Protein AF-A0A523QGA8-F1 (afdb_monomer_lite)

InterPro domains:
  IPR029014 [NiFe]-hydrogenase, large subunit [G3DSA:1.10.645.10] (1-51)
  IPR029014 [NiFe]-hydrogenase, large subunit [SSF56762] (1-51)

Organism: Aerophobetes bacterium (NCBI:txid2030807)

Secondary structure (DSSP, 8-state):
-EEEEE-S--SSSS--EEEEEE-TTS-EEEEEEE------HHHHHTTS---

Radius of gyration: 17.39 Å; chains: 1; bounding box: 36×15×45 Å

pLDDT: mean 95.94, std 4.57, range [71.69, 98.56]

Sequence (51 aa):
MKKITIDPITRLEGHGKIEIFLNDAGDVEKAYLQIPELRGFEKFCEGRPAE

Foldseek 3Di:
DDKDKDPFDPPDPAGWIKIFDADPVRDTPDMDIDRPDDDCVVVVCPPPDPD

Structure (mmCIF, N/CA/C/O backbone):
data_AF-A0A523QGA8-F1
#
_entry.id   AF-A0A523QGA8-F1
#
loop_
_atom_site.group_PDB
_atom_site.id
_atom_site.type_symbol
_atom_site.label_atom_id
_atom_site.label_alt_id
_atom_site.label_comp_id
_atom_site.label_asym_id
_atom_site.label_entity_id
_atom_site.label_seq_id
_atom_site.pdbx_PDB_ins_code
_atom_site.Cartn_x
_atom_site.Cartn_y
_atom_site.Cartn_z
_atom_site.occupancy
_atom_site.B_iso_or_equiv
_atom_site.auth_seq_id
_atom_site.auth_comp_id
_atom_site.auth_asym_id
_atom_site.auth_atom_id
_atom_site.pdbx_PDB_model_num
ATOM 1 N N . MET A 1 1 ? -18.551 7.946 13.757 1.00 79.69 1 MET A N 1
ATOM 2 C CA . MET A 1 1 ? -17.623 7.477 12.691 1.00 79.69 1 MET A CA 1
ATOM 3 C C . MET A 1 1 ? -16.154 7.680 13.072 1.00 79.69 1 MET A C 1
ATOM 5 O O . MET A 1 1 ? -15.649 8.801 13.067 1.00 79.69 1 MET A O 1
ATOM 9 N N . LYS A 1 2 ? -15.467 6.591 13.433 1.00 94.94 2 LYS A N 1
ATOM 10 C CA . LYS A 1 2 ? -14.038 6.574 13.802 1.00 94.94 2 LYS A CA 1
ATOM 11 C C . LYS A 1 2 ? -13.206 6.076 12.619 1.00 94.94 2 LYS A C 1
ATOM 13 O O . LYS A 1 2 ? -13.631 5.167 11.914 1.00 94.94 2 LYS A O 1
ATOM 18 N N . LYS A 1 3 ? -12.020 6.651 12.417 1.00 97.69 3 LYS A N 1
ATOM 19 C CA . LYS A 1 3 ? -11.078 6.271 11.358 1.00 97.69 3 LYS A CA 1
ATOM 20 C C . LYS A 1 3 ? -9.815 5.662 11.973 1.00 97.69 3 LYS A C 1
ATOM 22 O O . LYS A 1 3 ? -9.273 6.227 12.920 1.00 97.69 3 LYS A O 1
ATOM 27 N N . ILE A 1 4 ? -9.364 4.528 11.447 1.00 98.31 4 ILE A N 1
ATOM 28 C CA . ILE A 1 4 ? -8.092 3.882 11.789 1.00 98.31 4 ILE A CA 1
ATOM 29 C C . ILE A 1 4 ? -7.227 3.867 10.532 1.00 98.31 4 ILE A C 1
ATOM 31 O O . ILE A 1 4 ? -7.675 3.422 9.477 1.00 98.31 4 ILE A O 1
ATOM 35 N N . THR A 1 5 ? -5.988 4.330 10.664 1.00 98.25 5 THR A N 1
ATOM 36 C CA . THR A 1 5 ? -5.020 4.387 9.568 1.00 98.25 5 THR A CA 1
ATOM 37 C C . THR A 1 5 ? -3.851 3.458 9.873 1.00 98.25 5 THR A C 1
ATOM 39 O O . THR A 1 5 ? -3.278 3.527 10.960 1.00 98.25 5 THR A O 1
ATOM 42 N N . ILE A 1 6 ? -3.497 2.602 8.914 1.00 98.25 6 ILE A N 1
ATOM 43 C CA . ILE A 1 6 ? -2.278 1.785 8.933 1.00 98.25 6 ILE A CA 1
ATOM 44 C C . ILE A 1 6 ? -1.375 2.306 7.819 1.00 98.25 6 ILE A C 1
ATOM 46 O O . ILE A 1 6 ? -1.673 2.104 6.641 1.00 98.25 6 ILE A O 1
ATOM 50 N N . ASP A 1 7 ? -0.307 3.002 8.202 1.00 96.94 7 ASP A N 1
ATOM 51 C CA . ASP A 1 7 ? 0.649 3.632 7.292 1.00 96.94 7 ASP A CA 1
ATOM 52 C C . ASP A 1 7 ? 2.027 3.762 7.984 1.00 96.94 7 ASP A C 1
ATOM 54 O O . ASP A 1 7 ? 2.121 4.483 8.983 1.00 96.94 7 ASP A O 1
ATOM 58 N N . PRO A 1 8 ? 3.080 3.053 7.530 1.00 96.94 8 PRO A N 1
ATOM 59 C CA . PRO A 1 8 ? 3.074 2.068 6.449 1.00 96.94 8 PRO A CA 1
ATOM 60 C C . PRO A 1 8 ? 2.497 0.719 6.904 1.00 96.94 8 PRO A C 1
ATOM 62 O O . PRO A 1 8 ? 2.571 0.343 8.078 1.00 96.94 8 PRO A O 1
ATOM 65 N N . ILE A 1 9 ? 1.976 -0.068 5.961 1.00 97.44 9 ILE A N 1
ATOM 66 C CA . ILE A 1 9 ? 1.776 -1.501 6.209 1.00 97.44 9 ILE A CA 1
ATOM 67 C C . ILE A 1 9 ? 3.167 -2.161 6.285 1.00 97.44 9 ILE A C 1
ATOM 69 O O . ILE A 1 9 ? 4.041 -1.885 5.468 1.00 97.44 9 ILE A O 1
ATOM 73 N N . THR A 1 10 ? 3.394 -3.029 7.274 1.00 97.38 10 THR A N 1
ATOM 74 C CA . THR A 1 10 ? 4.677 -3.732 7.462 1.00 97.38 10 THR A CA 1
ATOM 75 C C . THR A 1 10 ? 4.552 -5.225 7.162 1.00 97.38 10 THR A C 1
ATOM 77 O O . THR A 1 10 ? 3.455 -5.782 7.198 1.00 97.38 10 THR A O 1
ATOM 80 N N . ARG A 1 11 ? 5.692 -5.889 6.902 1.00 97.25 11 ARG A N 1
ATOM 81 C CA . ARG A 1 11 ? 5.784 -7.313 6.509 1.00 97.25 11 ARG A CA 1
ATOM 82 C C . ARG A 1 11 ? 5.033 -7.653 5.209 1.00 97.25 11 ARG A C 1
ATOM 84 O O . ARG A 1 11 ? 4.532 -8.765 5.066 1.00 97.25 11 ARG A O 1
ATOM 91 N N . LEU A 1 12 ? 4.999 -6.713 4.264 1.00 93.88 12 LEU A N 1
ATOM 92 C CA . LEU A 1 12 ? 4.692 -6.968 2.855 1.00 93.88 12 LEU A CA 1
ATOM 93 C C . LEU A 1 12 ? 5.865 -6.531 1.968 1.00 93.88 12 LEU A C 1
ATOM 95 O O . LEU A 1 12 ? 6.775 -5.846 2.432 1.00 93.88 12 LEU A O 1
ATOM 99 N N . GLU A 1 13 ? 5.811 -6.912 0.696 1.00 96.69 13 GLU A N 1
ATOM 100 C CA . GLU A 1 13 ? 6.631 -6.316 -0.361 1.00 96.69 13 GLU A CA 1
ATOM 101 C C . GLU A 1 13 ? 5.977 -5.018 -0.867 1.00 96.69 13 GLU A C 1
ATOM 103 O O . GLU A 1 13 ? 4.752 -4.940 -0.953 1.00 96.69 13 GLU A O 1
ATOM 108 N N . GLY A 1 14 ? 6.786 -4.002 -1.181 1.00 94.88 14 GLY A N 1
ATOM 109 C CA . GLY A 1 14 ? 6.311 -2.701 -1.659 1.00 94.88 14 GLY A CA 1
ATOM 110 C C . GLY A 1 14 ? 5.718 -1.798 -0.568 1.00 94.88 14 GLY A C 1
ATOM 111 O O . GLY A 1 14 ? 5.905 -2.024 0.630 1.00 94.88 14 GLY A O 1
ATOM 112 N N . HIS A 1 15 ? 5.004 -0.753 -0.996 1.00 96.75 15 HIS A N 1
ATOM 113 C CA . HIS A 1 15 ? 4.353 0.209 -0.106 1.00 96.75 15 HIS A CA 1
ATOM 114 C C . HIS A 1 15 ? 2.836 0.164 -0.240 1.00 96.75 15 HIS A C 1
ATOM 116 O O . HIS A 1 15 ? 2.269 0.101 -1.332 1.00 96.75 15 HIS A O 1
ATOM 122 N N . GLY A 1 16 ? 2.165 0.271 0.900 1.00 97.19 16 GLY A N 1
ATOM 123 C CA . GLY A 1 16 ? 0.720 0.357 0.956 1.00 97.19 16 GLY A CA 1
ATOM 124 C C . GLY A 1 16 ? 0.255 1.037 2.229 1.00 97.19 16 GLY A C 1
ATOM 125 O O . GLY A 1 16 ? 0.978 1.106 3.226 1.00 97.19 16 GLY A O 1
ATOM 126 N N . LYS A 1 17 ? -0.984 1.512 2.173 1.00 98.00 17 LYS A N 1
ATOM 127 C CA . LYS A 1 17 ? -1.694 2.154 3.275 1.00 98.00 17 LYS A CA 1
ATOM 128 C C . LYS A 1 17 ? -3.110 1.594 3.365 1.00 98.00 17 LYS A C 1
ATOM 130 O O . LYS A 1 17 ? -3.746 1.370 2.337 1.00 98.00 17 LYS A O 1
ATOM 135 N N . ILE A 1 18 ? -3.618 1.389 4.579 1.00 98.31 18 ILE A N 1
ATOM 136 C CA . ILE A 1 18 ? -5.009 0.969 4.807 1.00 98.31 18 ILE A CA 1
ATOM 137 C C . ILE A 1 18 ? -5.744 2.048 5.592 1.00 98.31 18 ILE A C 1
ATOM 139 O O . ILE A 1 18 ? -5.266 2.513 6.625 1.00 98.31 18 ILE A O 1
A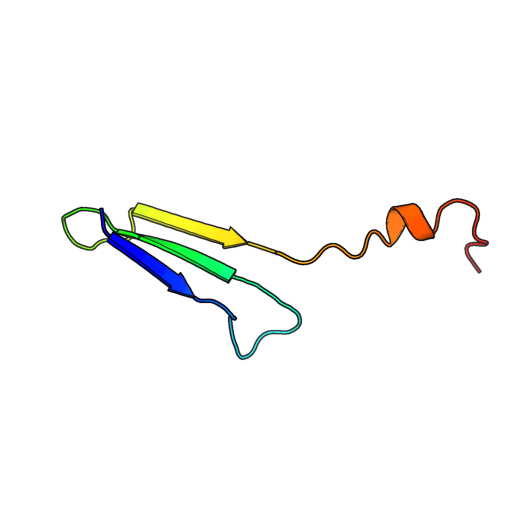TOM 143 N N . GLU A 1 19 ? -6.931 2.408 5.116 1.00 98.44 19 GLU A N 1
ATOM 144 C CA . GLU A 1 19 ? -7.884 3.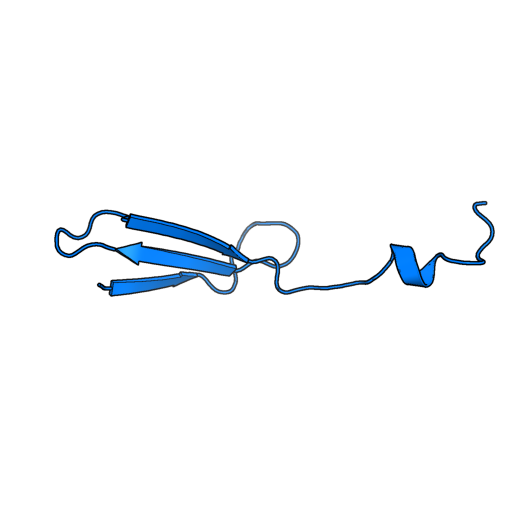241 5.847 1.00 98.44 19 GLU A CA 1
ATOM 145 C C . GLU A 1 19 ? -9.100 2.396 6.228 1.00 98.44 19 GLU A C 1
ATOM 147 O O . GLU A 1 19 ? -9.755 1.832 5.353 1.00 98.44 19 GLU A O 1
ATOM 152 N N . ILE A 1 20 ? -9.410 2.313 7.521 1.00 98.56 20 ILE A N 1
ATOM 153 C CA . ILE A 1 20 ? -10.543 1.556 8.068 1.00 98.56 20 ILE A CA 1
ATOM 154 C C . ILE A 1 20 ? -11.503 2.537 8.739 1.00 98.56 20 ILE A C 1
ATOM 156 O O . ILE A 1 20 ? -11.097 3.357 9.565 1.00 98.56 20 ILE A O 1
ATOM 160 N N . PHE A 1 21 ? -12.783 2.443 8.404 1.00 98.50 21 PHE A N 1
ATOM 161 C CA . PHE A 1 21 ? -13.845 3.287 8.937 1.00 98.50 21 PHE A CA 1
ATOM 162 C C . PHE A 1 21 ? -14.799 2.431 9.762 1.00 98.50 21 PHE A C 1
ATOM 164 O O . PHE A 1 21 ? -15.316 1.428 9.268 1.00 98.50 21 PHE A O 1
ATOM 171 N N . LEU A 1 22 ? -15.012 2.823 11.017 1.00 98.44 22 LEU A N 1
ATOM 172 C CA . LEU A 1 22 ? -15.909 2.138 11.942 1.00 98.44 22 LEU A CA 1
ATOM 173 C C . LEU A 1 22 ? -17.237 2.887 12.068 1.00 98.44 22 LEU A C 1
ATOM 175 O O . LEU A 1 22 ? -17.247 4.126 12.164 1.00 98.44 22 LEU A O 1
ATOM 179 N N . ASN A 1 23 ? -18.325 2.119 12.135 1.00 97.88 23 ASN A N 1
ATOM 180 C CA . ASN A 1 23 ? -19.646 2.621 12.499 1.00 97.88 23 ASN A CA 1
ATOM 181 C C . ASN A 1 23 ? -19.708 2.954 14.005 1.00 97.88 23 ASN A C 1
ATOM 183 O O . ASN A 1 23 ? -18.726 2.813 14.740 1.00 97.88 23 ASN A O 1
ATOM 187 N N . ASP A 1 24 ? -20.866 3.407 14.481 1.00 97.50 24 ASP A N 1
ATOM 188 C CA . ASP A 1 24 ? -21.019 3.825 15.879 1.00 97.50 24 ASP A CA 1
ATOM 189 C C . ASP A 1 24 ? -21.060 2.649 16.876 1.00 97.50 24 ASP A C 1
ATOM 191 O O . ASP A 1 24 ? -20.782 2.850 18.057 1.00 97.50 24 ASP A O 1
ATOM 195 N N . ALA A 1 25 ? -21.324 1.420 16.412 1.00 97.62 25 ALA A N 1
ATOM 196 C CA . ALA A 1 25 ? -21.192 0.196 17.210 1.00 97.62 25 ALA A CA 1
ATOM 197 C C . ALA A 1 25 ? -19.731 -0.288 17.324 1.00 97.62 25 ALA A C 1
ATOM 199 O O . ALA A 1 25 ? -19.427 -1.159 18.137 1.00 97.62 25 ALA A O 1
ATOM 200 N N . GLY A 1 26 ? -18.814 0.298 16.546 1.00 96.69 26 GLY A N 1
ATOM 201 C CA . GLY A 1 26 ? -17.408 -0.097 16.483 1.00 96.69 26 GLY A CA 1
ATOM 202 C C . GLY A 1 26 ? -17.100 -1.178 15.444 1.00 96.69 26 GLY A C 1
ATOM 203 O O . GLY A 1 26 ? -15.934 -1.554 15.317 1.00 96.69 26 GLY A O 1
ATOM 204 N N . ASP A 1 27 ? -18.091 -1.635 14.675 1.00 98.19 27 ASP A N 1
ATOM 205 C CA . ASP A 1 27 ? -17.881 -2.587 13.583 1.00 98.19 27 ASP A CA 1
ATOM 206 C C . ASP A 1 27 ? -17.276 -1.893 12.358 1.00 98.19 27 ASP A C 1
ATOM 208 O O . ASP A 1 27 ? -17.482 -0.697 12.121 1.00 98.19 27 ASP A O 1
ATOM 212 N N . VAL A 1 28 ? -16.544 -2.658 11.544 1.00 98.06 28 VAL A N 1
ATOM 213 C CA . VAL A 1 28 ? -15.986 -2.162 10.281 1.00 98.06 28 VAL A CA 1
ATOM 214 C C . VAL A 1 28 ? -17.121 -1.877 9.301 1.00 98.06 28 VAL A C 1
ATOM 216 O O . VAL A 1 28 ? -17.810 -2.787 8.851 1.00 98.06 28 VAL A O 1
ATOM 219 N N . GLU A 1 29 ? -17.282 -0.610 8.930 1.00 98.38 29 GLU A N 1
ATOM 220 C CA . GLU A 1 29 ? -18.230 -0.184 7.902 1.00 98.38 29 GLU A CA 1
ATOM 221 C C . GLU A 1 29 ? -17.589 -0.235 6.509 1.00 98.38 29 GLU A C 1
ATOM 223 O O . GLU A 1 29 ? -18.204 -0.692 5.547 1.00 98.38 29 GLU A O 1
ATOM 228 N N . LYS A 1 30 ? -16.345 0.254 6.389 1.00 98.25 30 LYS A N 1
ATOM 229 C CA . LYS A 1 30 ? -15.595 0.338 5.124 1.00 98.25 30 LYS A CA 1
ATOM 230 C C . LYS A 1 30 ? -14.095 0.175 5.365 1.00 98.25 30 LYS A C 1
ATOM 232 O O . LYS A 1 30 ? -13.580 0.607 6.395 1.00 98.25 30 LYS A O 1
ATOM 237 N N . ALA A 1 31 ? -13.383 -0.371 4.382 1.00 9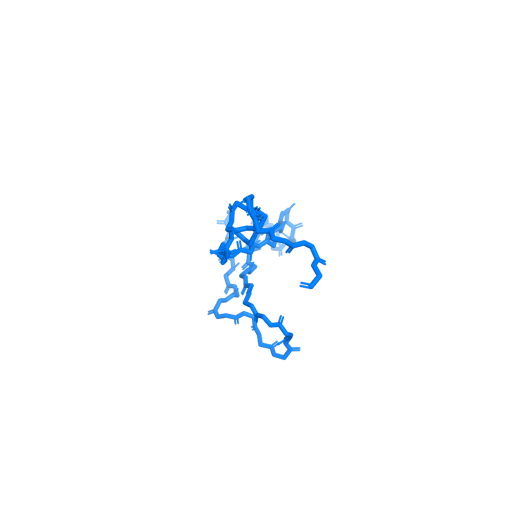8.31 31 ALA A N 1
ATOM 238 C CA . ALA A 1 31 ? -11.925 -0.429 4.369 1.00 98.31 31 ALA A CA 1
ATOM 239 C C . ALA A 1 31 ? -11.387 -0.168 2.957 1.00 98.31 31 ALA A C 1
ATOM 241 O O . ALA A 1 31 ? -11.976 -0.615 1.974 1.00 98.31 31 ALA A O 1
ATOM 242 N N . TYR A 1 32 ? -10.266 0.543 2.860 1.00 98.31 32 TYR A N 1
ATOM 243 C CA . TYR A 1 32 ? -9.622 0.880 1.593 1.00 98.31 32 TYR A CA 1
ATOM 244 C C . TYR A 1 32 ? -8.138 0.544 1.649 1.00 98.31 32 TYR A C 1
ATOM 246 O O . TYR A 1 32 ? -7.433 1.032 2.531 1.00 98.31 32 TYR A O 1
ATOM 254 N N . LEU A 1 33 ? -7.670 -0.237 0.674 1.00 97.94 33 LEU A N 1
ATOM 255 C CA . LEU A 1 33 ? -6.253 -0.394 0.366 1.00 97.94 33 LEU A CA 1
ATOM 256 C C . LEU A 1 33 ? -5.838 0.710 -0.607 1.00 97.94 33 LEU A C 1
ATOM 258 O O . LEU A 1 33 ? -6.451 0.886 -1.658 1.00 97.94 33 LEU A O 1
ATOM 262 N N . GLN A 1 34 ? -4.795 1.443 -0.253 1.00 97.88 34 GLN A N 1
ATOM 263 C CA . GLN A 1 34 ? -4.210 2.498 -1.066 1.00 97.88 34 GLN A CA 1
ATOM 264 C C . GLN A 1 3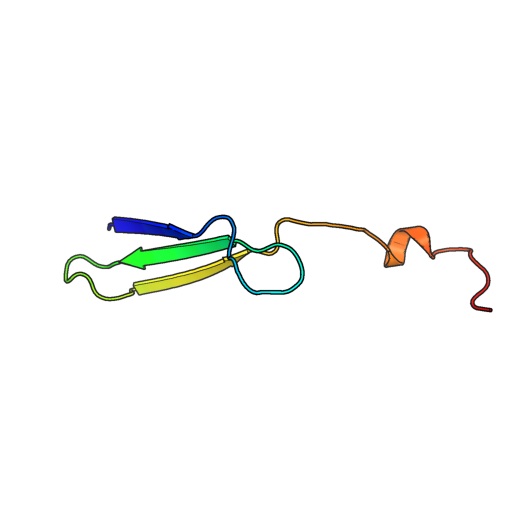4 ? -2.808 2.066 -1.478 1.00 97.88 34 GLN A C 1
ATOM 266 O O . GLN A 1 34 ? -1.999 1.695 -0.626 1.00 97.88 34 GLN A O 1
ATOM 271 N N . ILE A 1 35 ? -2.537 2.135 -2.780 1.00 96.75 35 ILE A N 1
ATOM 272 C CA . ILE A 1 35 ? -1.201 1.974 -3.355 1.00 96.75 35 ILE A CA 1
ATOM 273 C C . ILE A 1 35 ? -0.703 3.389 -3.673 1.00 96.75 35 ILE A C 1
ATOM 275 O O . ILE A 1 35 ? -1.107 3.950 -4.692 1.00 96.75 35 ILE A O 1
ATOM 279 N N . PRO A 1 36 ? 0.068 4.027 -2.772 1.00 93.75 36 PRO A N 1
ATOM 280 C CA . PRO A 1 36 ? 0.445 5.432 -2.927 1.00 93.75 36 PRO A CA 1
ATOM 281 C C . PRO A 1 36 ? 1.525 5.651 -3.994 1.00 93.75 36 PRO A C 1
ATOM 283 O O . PRO A 1 36 ? 1.724 6.778 -4.440 1.00 93.75 36 PRO A O 1
ATOM 286 N N . GLU A 1 37 ? 2.234 4.598 -4.397 1.00 94.62 37 GLU A N 1
ATOM 287 C CA . GLU A 1 37 ? 3.357 4.700 -5.323 1.00 94.62 37 GLU A CA 1
ATOM 288 C C . GLU A 1 37 ? 2.931 4.587 -6.788 1.00 94.62 37 GLU A C 1
ATOM 290 O O . GLU A 1 37 ? 2.162 3.707 -7.174 1.00 94.62 37 GLU A O 1
ATOM 295 N N . LEU A 1 38 ? 3.523 5.436 -7.632 1.00 95.56 38 LEU A N 1
ATOM 296 C CA . LEU A 1 38 ? 3.396 5.388 -9.084 1.00 95.56 38 LEU A CA 1
ATOM 297 C C . LEU A 1 38 ? 4.791 5.372 -9.714 1.00 95.56 38 LEU A C 1
ATOM 299 O O . LEU A 1 38 ? 5.559 6.315 -9.552 1.00 95.56 38 LEU A O 1
ATOM 303 N N . ARG A 1 39 ? 5.103 4.312 -10.468 1.00 95.75 39 ARG A N 1
ATOM 304 C CA . ARG A 1 39 ? 6.370 4.192 -11.217 1.00 95.75 39 ARG A CA 1
ATOM 305 C C . ARG A 1 39 ? 6.255 4.633 -12.678 1.00 95.75 39 ARG A C 1
ATOM 307 O O . ARG A 1 39 ? 7.232 5.099 -13.245 1.00 95.75 39 ARG A O 1
ATOM 314 N N . GLY A 1 40 ? 5.082 4.466 -13.297 1.00 96.38 40 GLY A N 1
ATOM 315 C CA . GLY A 1 40 ? 4.849 4.859 -14.694 1.00 96.38 40 GLY A CA 1
ATOM 316 C C . GLY A 1 40 ? 5.654 4.061 -15.730 1.00 96.38 40 GLY A C 1
ATOM 317 O O . GLY A 1 40 ? 5.969 4.591 -16.793 1.00 96.38 40 GLY A O 1
ATOM 318 N N . PHE A 1 41 ? 6.003 2.804 -15.427 1.00 96.25 41 PHE A N 1
ATOM 319 C CA . PHE A 1 41 ? 6.871 1.978 -16.276 1.00 96.25 41 PHE A CA 1
ATOM 320 C C . PHE A 1 41 ? 6.346 1.837 -17.711 1.00 96.25 41 PHE A C 1
ATOM 322 O O . PHE A 1 41 ? 7.110 1.981 -18.657 1.00 96.25 41 PHE A O 1
ATOM 329 N N . GLU A 1 42 ? 5.034 1.659 -17.881 1.00 95.81 42 GLU A N 1
ATOM 330 C CA . GLU A 1 42 ? 4.387 1.551 -19.196 1.00 95.81 42 GLU A CA 1
ATOM 331 C C . GLU A 1 42 ? 4.686 2.769 -20.078 1.00 95.81 42 GLU A C 1
ATOM 333 O O . GLU 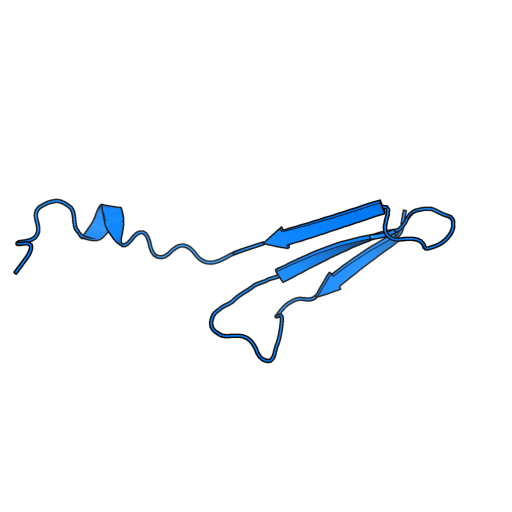A 1 42 ? 5.076 2.617 -21.233 1.00 95.81 42 GLU A O 1
ATOM 338 N N . LYS A 1 43 ? 4.601 3.980 -19.507 1.00 96.75 43 LYS A N 1
ATOM 339 C CA . LYS A 1 43 ? 4.897 5.226 -20.223 1.00 96.75 43 LYS A CA 1
ATOM 340 C C . LYS A 1 43 ? 6.377 5.352 -20.563 1.00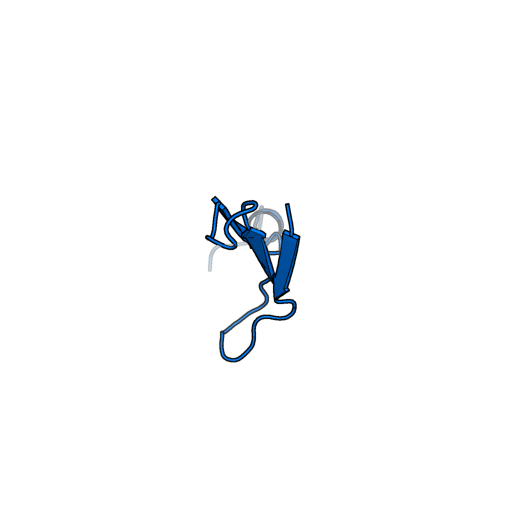 96.75 43 LYS A C 1
ATOM 342 O O . LYS A 1 43 ? 6.738 5.807 -21.642 1.00 96.75 43 LYS A O 1
ATOM 347 N N . PHE A 1 44 ? 7.238 4.951 -19.635 1.00 95.56 44 PHE A N 1
ATOM 348 C CA . PHE A 1 44 ? 8.686 4.965 -19.820 1.00 95.56 44 PHE A CA 1
ATOM 349 C C . PHE A 1 44 ? 9.165 3.989 -20.907 1.00 95.56 44 PHE A C 1
ATOM 351 O O . PHE A 1 44 ? 10.205 4.224 -21.529 1.00 95.56 44 PHE A O 1
ATOM 358 N N . CYS A 1 45 ? 8.420 2.906 -21.129 1.00 96.38 45 CYS A N 1
ATOM 359 C CA . CYS A 1 45 ? 8.717 1.887 -22.131 1.00 96.38 45 CYS A CA 1
ATOM 360 C C . CYS A 1 45 ? 8.299 2.259 -23.556 1.00 96.38 45 CYS A C 1
ATOM 362 O O . CYS A 1 45 ? 8.774 1.624 -24.496 1.00 96.38 45 CYS A O 1
ATOM 364 N N . GLU A 1 46 ? 7.457 3.275 -23.749 1.00 97.31 46 GLU A N 1
ATOM 365 C CA . GLU A 1 46 ? 7.082 3.721 -25.091 1.00 97.31 46 GLU A CA 1
ATOM 366 C C . GLU A 1 46 ? 8.328 4.096 -25.920 1.00 97.31 46 GLU A C 1
ATOM 368 O O . GLU A 1 46 ? 9.177 4.876 -25.489 1.00 97.31 46 GLU A O 1
ATOM 373 N N . GLY A 1 47 ? 8.453 3.523 -27.123 1.00 96.25 47 GLY A N 1
ATOM 374 C CA . GLY A 1 47 ? 9.573 3.777 -28.040 1.00 96.25 47 GLY A CA 1
ATOM 375 C C . GLY A 1 47 ? 10.868 3.018 -27.727 1.00 96.25 47 GLY A C 1
ATOM 376 O O . GLY A 1 47 ? 11.845 3.170 -28.461 1.00 96.25 47 GLY A O 1
ATOM 377 N N . ARG A 1 48 ? 10.897 2.191 -26.675 1.00 95.38 48 ARG A N 1
ATOM 378 C CA . ARG A 1 48 ? 12.043 1.320 -26.386 1.00 95.38 48 ARG A CA 1
ATOM 379 C C . ARG A 1 48 ? 11.964 0.016 -27.185 1.00 95.38 48 ARG A C 1
ATOM 381 O O . ARG A 1 48 ? 10.860 -0.488 -27.397 1.00 95.38 48 ARG A O 1
ATOM 388 N N . PRO A 1 49 ? 13.111 -0.561 -27.586 1.00 94.00 49 PRO A N 1
ATOM 389 C CA . PRO A 1 49 ? 13.159 -1.942 -28.052 1.00 94.00 49 PRO A CA 1
ATOM 390 C C . PRO A 1 49 ? 12.615 -2.885 -26.974 1.00 94.00 49 PRO A C 1
ATOM 392 O O . PRO A 1 49 ? 12.817 -2.649 -25.783 1.00 94.00 49 PRO A O 1
ATOM 395 N N . ALA A 1 50 ? 11.927 -3.944 -27.392 1.00 87.19 50 ALA A N 1
ATOM 396 C CA . ALA A 1 50 ? 11.359 -4.942 -26.487 1.00 87.19 50 ALA A CA 1
ATOM 397 C C . ALA A 1 50 ? 12.372 -6.035 -26.071 1.00 87.19 50 ALA A C 1
ATOM 399 O O . ALA A 1 50 ? 11.979 -6.997 -25.414 1.00 87.19 50 ALA A O 1
ATOM 400 N N . GLU A 1 51 ? 13.645 -5.890 -26.458 1.00 71.69 51 GLU A N 1
ATOM 401 C CA . GLU A 1 51 ? 14.680 -6.936 -26.457 1.00 71.69 51 GLU A CA 1
ATOM 402 C C . GLU A 1 51 ? 15.962 -6.475 -25.754 1.00 71.69 51 GLU A C 1
ATOM 404 O O . GLU A 1 51 ? 16.427 -5.348 -26.055 1.00 71.69 51 GLU A O 1
#